Protein AF-A0A0F9TXM1-F1 (afdb_monomer)

Organism: NCBI:txid412755

Structure (mmCIF, N/CA/C/O backbone):
data_AF-A0A0F9TXM1-F1
#
_entry.id   AF-A0A0F9TXM1-F1
#
loop_
_atom_site.group_PDB
_atom_site.id
_atom_site.type_symbol
_atom_site.label_atom_id
_atom_site.label_alt_id
_atom_site.label_comp_id
_atom_site.label_asym_id
_atom_site.label_entity_id
_atom_site.label_seq_id
_atom_site.pdbx_PDB_ins_code
_atom_site.Cartn_x
_atom_site.Cartn_y
_atom_site.Cartn_z
_atom_site.occupancy
_atom_site.B_iso_or_equiv
_atom_site.auth_seq_id
_atom_site.auth_comp_id
_atom_site.auth_asym_id
_atom_site.auth_atom_id
_atom_site.pdbx_PDB_model_num
ATOM 1 N N . MET A 1 1 ? -5.035 26.804 66.288 1.00 49.84 1 MET A N 1
ATOM 2 C CA . MET A 1 1 ? -4.348 27.047 65.007 1.00 49.84 1 MET A CA 1
ATOM 3 C C . MET A 1 1 ? -2.866 26.902 65.263 1.00 49.84 1 MET A C 1
ATOM 5 O O . MET A 1 1 ? -2.306 27.799 65.871 1.00 49.84 1 MET A O 1
ATOM 9 N N . THR A 1 2 ? -2.285 25.770 64.878 1.00 41.31 2 THR A N 1
ATOM 10 C CA . THR A 1 2 ? -0.841 25.607 64.671 1.00 41.31 2 THR A CA 1
ATOM 11 C C . THR A 1 2 ? -0.644 24.481 63.667 1.00 41.31 2 THR A C 1
ATOM 13 O O . THR A 1 2 ? -1.227 23.405 63.809 1.00 41.31 2 THR A O 1
ATOM 16 N N . ASP A 1 3 ? 0.109 24.821 62.633 1.00 47.41 3 ASP A N 1
ATOM 17 C CA . ASP A 1 3 ? 0.464 24.058 61.449 1.00 47.41 3 ASP A CA 1
ATOM 18 C C . ASP A 1 3 ? 1.385 22.878 61.749 1.00 47.41 3 ASP A C 1
ATOM 20 O O . ASP A 1 3 ? 2.374 23.056 62.447 1.00 47.41 3 ASP A O 1
ATOM 24 N N . GLU A 1 4 ? 1.143 21.727 61.117 1.00 48.53 4 GLU A N 1
ATOM 25 C CA . GLU A 1 4 ? 2.194 20.742 60.823 1.00 48.53 4 GLU A CA 1
ATOM 26 C C 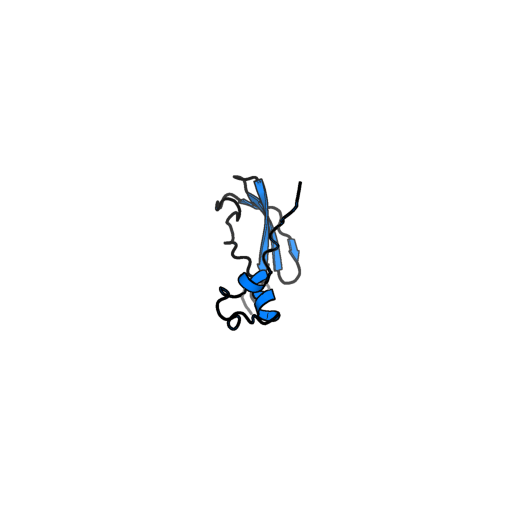. GLU A 1 4 ? 1.892 20.051 59.483 1.00 48.53 4 GLU A C 1
ATOM 28 O O . GLU A 1 4 ? 1.365 18.939 59.404 1.00 48.53 4 GLU A O 1
ATOM 33 N N . GLN A 1 5 ? 2.221 20.733 58.383 1.00 52.00 5 GLN A N 1
ATOM 34 C CA . GLN A 1 5 ? 2.341 20.092 57.076 1.00 52.00 5 GLN A CA 1
ATOM 35 C C . GLN A 1 5 ? 3.639 19.276 57.048 1.00 52.00 5 GLN A C 1
ATOM 37 O O . GLN A 1 5 ? 4.740 19.808 56.928 1.00 52.00 5 GLN A O 1
ATOM 42 N N . LYS A 1 6 ? 3.500 17.955 57.169 1.00 52.00 6 LYS A N 1
ATOM 43 C CA . LYS A 1 6 ? 4.589 16.977 57.059 1.00 52.00 6 LYS A CA 1
ATOM 44 C C . LYS A 1 6 ? 5.128 16.954 55.617 1.00 52.00 6 LYS A C 1
ATOM 46 O O . LYS A 1 6 ? 4.551 16.303 54.748 1.00 52.00 6 LYS A O 1
ATOM 51 N N . GLN A 1 7 ? 6.236 17.647 55.354 1.00 51.91 7 GLN A N 1
ATOM 52 C CA . GLN A 1 7 ? 7.033 17.465 54.135 1.00 51.91 7 GLN A CA 1
ATOM 53 C C . GLN A 1 7 ? 7.692 16.079 54.174 1.00 51.91 7 GLN A C 1
ATOM 55 O O . GLN A 1 7 ? 8.609 15.840 54.956 1.00 51.91 7 GLN A O 1
ATOM 60 N N . LYS A 1 8 ? 7.220 15.145 53.343 1.00 50.25 8 LYS A N 1
ATOM 61 C CA . LYS A 1 8 ? 7.964 13.910 53.059 1.00 50.25 8 LYS A CA 1
ATOM 62 C C . LYS A 1 8 ? 9.061 14.230 52.046 1.00 50.25 8 LYS A C 1
ATOM 64 O O . LYS A 1 8 ? 8.784 14.835 51.013 1.00 50.25 8 LYS A O 1
ATOM 69 N N . SER A 1 9 ? 10.299 13.868 52.377 1.00 51.94 9 SER A N 1
ATOM 70 C CA . SER A 1 9 ? 11.468 14.143 51.542 1.00 51.94 9 SER A CA 1
ATOM 71 C C . SER A 1 9 ? 11.496 13.217 50.322 1.00 51.94 9 SER A C 1
ATOM 73 O O . SER A 1 9 ? 11.103 12.055 50.395 1.00 51.94 9 SER A O 1
ATOM 75 N N . TYR A 1 10 ? 11.983 13.740 49.200 1.00 42.53 10 TYR A N 1
ATOM 76 C CA . TYR A 1 10 ? 12.053 13.080 47.891 1.00 42.53 10 TYR A CA 1
ATOM 77 C C . TYR A 1 10 ? 12.980 11.841 47.854 1.00 42.53 10 TYR A C 1
ATOM 79 O O . TYR A 1 10 ? 13.027 11.135 46.850 1.00 42.53 10 TYR A O 1
ATOM 87 N N . GLY A 1 11 ? 13.717 11.568 48.938 1.00 47.84 11 GLY A N 1
ATOM 88 C CA . GLY A 1 11 ? 14.694 10.479 49.026 1.00 47.84 11 GLY A CA 1
ATOM 89 C C . GLY A 1 11 ? 14.092 9.072 49.063 1.00 47.84 11 GLY A C 1
ATOM 90 O O . GLY A 1 11 ? 14.738 8.133 48.613 1.00 47.84 11 GLY A O 1
ATOM 91 N N . ASP A 1 12 ? 12.842 8.924 49.507 1.00 46.69 12 ASP A N 1
ATOM 92 C CA . ASP A 1 12 ? 12.237 7.599 49.725 1.00 46.69 12 ASP A CA 1
ATOM 93 C C . ASP A 1 12 ? 11.723 6.934 48.426 1.00 46.69 12 ASP A C 1
ATOM 95 O O . ASP A 1 12 ? 11.382 5.754 48.418 1.00 46.69 12 ASP A O 1
ATOM 99 N N . TYR A 1 13 ? 11.675 7.665 47.303 1.00 48.12 13 TYR A N 1
ATOM 100 C CA . TYR A 1 13 ? 11.234 7.143 45.995 1.00 48.12 13 TYR A CA 1
ATOM 101 C C . TYR A 1 13 ? 12.357 6.520 45.152 1.00 48.12 13 TYR A C 1
ATOM 103 O O . TYR A 1 13 ? 12.105 6.047 44.040 1.00 48.12 13 TYR A O 1
ATOM 111 N N . LEU A 1 14 ? 13.598 6.530 45.641 1.00 47.62 14 LEU A N 1
ATOM 112 C CA . LEU A 1 14 ? 14.764 6.075 44.879 1.00 47.62 14 LEU A CA 1
ATOM 113 C C . LEU A 1 14 ? 15.247 4.665 45.247 1.00 47.62 14 LEU A C 1
ATOM 115 O O . LEU A 1 14 ? 16.309 4.271 44.784 1.00 47.62 14 LEU A O 1
ATOM 119 N N . ASP A 1 15 ? 14.462 3.885 45.995 1.00 53.94 15 ASP A N 1
ATOM 120 C CA . ASP A 1 15 ? 14.852 2.536 46.451 1.00 53.94 15 ASP A CA 1
ATOM 121 C C . ASP A 1 15 ? 14.034 1.392 45.813 1.00 53.94 15 ASP A C 1
ATOM 123 O O . ASP A 1 15 ? 13.835 0.322 46.376 1.00 53.94 15 ASP A O 1
ATOM 127 N N . SER A 1 16 ? 13.481 1.616 44.618 1.00 54.34 16 SER A N 1
ATOM 128 C CA . SER A 1 16 ? 12.762 0.565 43.867 1.00 54.34 16 SER A CA 1
ATOM 129 C C . SER A 1 16 ? 13.050 0.556 42.364 1.00 54.34 16 SER A C 1
ATOM 131 O O . SER A 1 16 ? 12.369 -0.119 41.588 1.00 54.34 16 SER A O 1
ATOM 133 N N . ARG A 1 17 ? 14.104 1.255 41.925 1.00 57.41 17 ARG A N 1
ATOM 134 C CA . ARG A 1 17 ? 14.574 1.161 40.540 1.00 57.41 17 ARG A CA 1
ATOM 135 C C . ARG A 1 17 ? 15.495 -0.048 40.410 1.00 57.41 17 ARG A C 1
ATOM 137 O O . ARG A 1 17 ? 16.601 -0.058 40.938 1.00 57.41 17 ARG A O 1
ATOM 144 N N . LYS A 1 18 ? 15.009 -1.062 39.690 1.00 56.53 18 LYS A N 1
ATOM 145 C CA . LYS A 1 18 ? 15.832 -2.119 39.085 1.00 56.53 18 LYS A CA 1
ATOM 146 C C . LYS A 1 18 ? 17.036 -1.473 38.367 1.00 56.53 18 LYS A C 1
ATOM 148 O O . LYS A 1 18 ? 16.870 -0.361 37.857 1.00 56.53 18 LYS A O 1
ATOM 153 N N . PRO A 1 19 ? 18.218 -2.116 38.358 1.00 46.97 19 PRO A N 1
ATOM 154 C CA . PRO A 1 19 ? 19.450 -1.506 37.866 1.00 46.97 19 PRO A CA 1
ATOM 155 C C . PRO A 1 19 ? 19.258 -0.967 36.447 1.00 46.97 19 PRO A C 1
ATOM 157 O O . PRO A 1 19 ? 18.725 -1.641 35.570 1.00 46.97 19 PRO A O 1
ATOM 160 N N . PHE A 1 20 ? 19.658 0.287 36.269 1.00 50.16 20 PHE A N 1
ATOM 161 C CA . PHE A 1 20 ? 19.447 1.130 35.091 1.00 50.16 20 PHE A CA 1
ATOM 162 C C . PHE A 1 20 ? 20.414 0.781 33.940 1.00 50.16 20 PHE A C 1
ATOM 164 O O . PHE A 1 20 ? 20.752 1.646 33.139 1.00 50.16 20 PHE A O 1
ATOM 171 N N . ASP A 1 21 ? 20.876 -0.469 33.879 1.00 50.22 21 ASP A N 1
ATOM 172 C CA . ASP A 1 21 ? 22.028 -0.884 33.068 1.00 50.22 21 ASP A CA 1
ATOM 173 C C . ASP A 1 21 ? 21.650 -1.671 31.803 1.00 50.22 21 ASP A C 1
ATOM 175 O O . ASP A 1 21 ? 22.529 -2.207 31.138 1.00 50.22 21 ASP A O 1
ATOM 179 N N . GLU A 1 22 ? 20.370 -1.742 31.420 1.00 55.81 22 GLU A N 1
ATOM 180 C CA . GLU A 1 22 ? 19.961 -2.667 30.348 1.00 55.81 22 GLU A CA 1
ATOM 181 C C . GLU A 1 22 ? 19.019 -2.109 29.275 1.00 55.81 22 GLU A C 1
ATOM 183 O O . GLU A 1 22 ? 18.341 -2.878 28.604 1.00 55.81 22 GLU A O 1
ATOM 188 N N . ILE A 1 23 ? 18.989 -0.791 29.042 1.00 59.28 23 ILE A N 1
ATOM 189 C CA . ILE A 1 23 ? 18.420 -0.255 27.790 1.00 59.28 23 ILE A CA 1
ATOM 190 C C . ILE A 1 23 ? 19.277 0.913 27.291 1.00 59.28 23 ILE A C 1
ATOM 192 O O . ILE A 1 23 ? 18.934 2.083 27.447 1.00 59.28 23 ILE A O 1
ATOM 196 N N . VAL A 1 24 ? 20.416 0.587 26.679 1.00 59.09 24 VAL A N 1
ATOM 197 C CA . VAL A 1 24 ? 21.132 1.504 25.783 1.00 59.09 24 VAL A CA 1
ATOM 198 C C . VAL A 1 24 ? 20.783 1.078 24.360 1.00 59.09 24 VAL A C 1
ATOM 200 O O . VAL A 1 24 ? 21.482 0.263 23.768 1.00 59.09 24 VAL A O 1
ATOM 203 N N . LEU A 1 25 ? 19.667 1.584 23.830 1.00 58.94 25 LEU A N 1
ATOM 204 C CA . LEU A 1 25 ? 19.426 1.523 22.388 1.00 58.94 25 LEU A CA 1
ATOM 205 C C . LEU A 1 25 ? 20.309 2.581 21.735 1.00 58.94 25 LEU A C 1
ATOM 207 O O . LEU A 1 25 ? 20.323 3.738 22.169 1.00 58.94 25 LEU A O 1
ATOM 211 N N . THR A 1 26 ? 21.062 2.201 20.706 1.00 75.56 26 THR A N 1
ATOM 212 C CA . THR A 1 26 ? 21.729 3.202 19.876 1.00 75.56 26 THR A CA 1
ATOM 213 C C . THR A 1 26 ? 20.662 4.052 19.186 1.00 75.56 26 THR A C 1
ATOM 215 O O . THR A 1 26 ? 19.536 3.612 18.955 1.00 75.56 26 THR A O 1
ATOM 218 N N . PHE A 1 27 ? 20.998 5.299 18.864 1.00 70.06 27 PHE A N 1
ATOM 219 C CA . PHE A 1 27 ? 20.088 6.184 18.136 1.00 70.06 27 PHE A CA 1
ATOM 220 C C . PHE A 1 27 ? 19.592 5.543 16.826 1.00 70.06 27 PHE A C 1
ATOM 222 O O . PHE A 1 27 ? 18.429 5.693 16.469 1.00 70.06 27 PHE A O 1
ATOM 229 N N . GLU A 1 28 ? 20.454 4.763 16.171 1.00 69.25 28 GLU A N 1
ATOM 230 C CA . GLU A 1 28 ? 20.125 3.983 14.975 1.00 69.25 28 GLU A CA 1
ATOM 231 C C . GLU A 1 28 ? 19.073 2.902 15.277 1.00 69.25 28 GLU A C 1
ATOM 233 O O . GLU A 1 28 ? 18.038 2.866 14.619 1.00 69.25 28 GLU A O 1
ATOM 238 N N . GLN A 1 29 ? 19.258 2.117 16.344 1.00 67.69 29 GLN A N 1
ATOM 239 C CA . GLN A 1 29 ? 18.295 1.092 16.776 1.00 67.69 29 GLN A CA 1
ATOM 240 C C . GLN A 1 29 ? 16.937 1.679 17.190 1.00 67.69 29 GLN A C 1
ATOM 242 O O . GLN A 1 29 ? 15.892 1.064 16.985 1.00 67.69 29 GLN A O 1
ATOM 247 N N . PHE A 1 30 ? 16.930 2.876 17.780 1.00 68.88 30 PHE A N 1
ATOM 248 C CA . PHE A 1 30 ? 15.694 3.571 18.132 1.00 68.88 30 PHE A CA 1
ATOM 249 C C . PHE A 1 30 ? 14.930 4.038 16.888 1.00 68.88 30 PHE A C 1
ATOM 251 O O . PHE A 1 30 ? 13.712 3.871 16.830 1.00 68.88 30 PHE A O 1
ATOM 258 N N . ILE A 1 31 ? 15.627 4.572 15.879 1.00 66.75 31 ILE A N 1
ATOM 259 C CA . ILE A 1 31 ? 14.991 4.966 14.616 1.00 66.75 31 ILE A CA 1
ATOM 260 C C . ILE A 1 31 ? 14.417 3.745 13.894 1.00 66.75 31 ILE A C 1
ATOM 262 O O . ILE A 1 31 ? 13.258 3.796 13.491 1.00 66.75 31 ILE A O 1
ATOM 266 N N . GLU A 1 32 ? 15.155 2.635 13.818 1.00 62.47 32 GLU A N 1
ATOM 267 C CA . GLU A 1 32 ? 14.661 1.387 13.213 1.00 62.47 32 GLU A CA 1
ATOM 268 C C . GLU A 1 32 ? 13.385 0.871 13.901 1.00 62.47 32 GLU A C 1
ATOM 270 O O . GLU A 1 32 ? 12.450 0.431 13.231 1.00 62.47 32 GLU A O 1
ATOM 275 N N . SER A 1 33 ? 13.297 0.999 15.231 1.00 61.66 33 SER A N 1
ATOM 276 C CA . SER A 1 33 ? 12.109 0.595 16.000 1.00 61.66 33 SER A CA 1
ATOM 277 C C . SER A 1 33 ? 10.872 1.476 15.774 1.00 61.66 33 SER A C 1
ATOM 279 O O . SER A 1 33 ?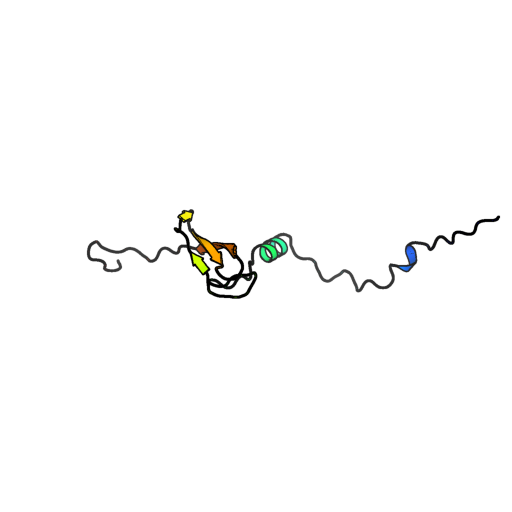 9.758 1.038 16.041 1.00 61.66 33 SER A O 1
ATOM 281 N N . ILE A 1 34 ? 11.049 2.713 15.296 1.00 60.38 34 ILE A N 1
ATOM 282 C CA . ILE A 1 34 ? 9.942 3.628 14.969 1.00 60.38 34 ILE A CA 1
ATOM 283 C C . ILE A 1 34 ? 9.454 3.404 13.534 1.00 60.38 34 ILE A C 1
ATOM 285 O O . ILE A 1 34 ? 8.296 3.676 13.232 1.00 60.38 34 ILE A O 1
ATOM 289 N N . THR A 1 35 ? 10.325 2.926 12.642 1.00 56.75 35 THR A N 1
ATOM 290 C CA . THR A 1 35 ? 10.018 2.757 11.214 1.00 56.75 35 THR A CA 1
ATOM 291 C C . THR A 1 35 ? 9.498 1.370 10.847 1.00 56.75 35 THR A C 1
ATOM 293 O O . THR A 1 35 ? 9.033 1.185 9.725 1.00 56.75 35 THR A O 1
ATOM 296 N N . ALA A 1 36 ? 9.579 0.395 11.754 1.00 55.16 36 ALA A N 1
ATOM 297 C CA . ALA A 1 36 ? 8.921 -0.895 11.593 1.00 55.16 36 ALA A CA 1
ATOM 298 C C . ALA A 1 36 ? 7.417 -0.727 11.863 1.00 55.16 36 ALA A C 1
ATOM 300 O O . ALA A 1 36 ? 6.934 -0.948 12.971 1.00 55.16 36 ALA A O 1
ATOM 301 N N . ASP A 1 37 ? 6.683 -0.254 10.859 1.00 59.66 37 ASP A N 1
ATOM 302 C CA . ASP A 1 37 ? 5.224 -0.233 10.899 1.00 59.66 37 ASP A CA 1
ATOM 303 C C . ASP A 1 37 ? 4.751 -1.694 10.770 1.00 59.66 37 ASP A C 1
ATOM 305 O O . ASP A 1 37 ? 4.701 -2.237 9.667 1.00 59.66 37 ASP A O 1
ATOM 309 N N . ASP A 1 38 ? 4.472 -2.359 11.900 1.00 59.59 38 ASP A N 1
ATOM 310 C CA . ASP A 1 38 ? 3.929 -3.732 12.004 1.00 59.59 38 ASP A CA 1
ATOM 311 C C . ASP A 1 38 ? 2.472 -3.807 11.486 1.00 59.59 38 ASP A C 1
ATOM 313 O O . ASP A 1 38 ? 1.570 -4.367 12.115 1.00 59.59 38 ASP A O 1
ATOM 317 N N . THR A 1 39 ? 2.200 -3.186 10.342 1.00 74.69 39 THR A N 1
ATOM 318 C CA . THR A 1 39 ? 0.903 -3.245 9.677 1.00 74.69 39 THR A CA 1
ATOM 319 C C . THR A 1 39 ? 0.942 -4.345 8.630 1.00 74.69 39 THR A C 1
ATOM 321 O O . THR A 1 39 ? 1.751 -4.332 7.705 1.00 74.69 39 THR A O 1
ATOM 324 N N . GLU A 1 40 ? 0.092 -5.354 8.819 1.00 89.25 40 GLU A N 1
ATOM 325 C CA . GLU A 1 40 ? -0.086 -6.423 7.843 1.00 89.25 40 GLU A CA 1
ATOM 326 C C . GLU A 1 40 ? -0.668 -5.821 6.550 1.00 89.25 40 GLU A C 1
ATOM 328 O O . GLU A 1 40 ? -1.732 -5.194 6.609 1.00 89.25 40 GLU A O 1
ATOM 333 N N . PRO A 1 41 ? 0.004 -5.976 5.392 1.00 92.38 41 PRO A N 1
ATOM 334 C CA . PRO A 1 41 ? -0.505 -5.458 4.129 1.00 92.38 41 PRO A CA 1
ATOM 335 C C . PRO A 1 41 ? -1.879 -6.039 3.802 1.00 92.38 41 PRO A C 1
ATOM 337 O O . PRO A 1 41 ? -2.129 -7.228 4.001 1.00 92.38 41 PRO A O 1
ATOM 340 N N . GLY A 1 42 ? -2.768 -5.207 3.274 1.00 94.88 42 GLY A N 1
ATOM 341 C CA . GLY A 1 42 ? -4.146 -5.579 2.983 1.00 94.88 42 GLY A CA 1
ATOM 342 C C . GLY A 1 42 ? -5.057 -5.611 4.207 1.00 94.88 42 GLY A C 1
ATOM 343 O O . GLY A 1 42 ? -6.204 -6.025 4.070 1.00 94.88 42 GLY A O 1
ATOM 344 N N . VAL A 1 43 ? -4.600 -5.183 5.392 1.00 96.19 43 VAL A N 1
ATOM 345 C CA . VAL A 1 43 ? -5.390 -5.237 6.630 1.00 96.19 43 VAL A CA 1
ATOM 346 C C . VAL A 1 43 ? -5.477 -3.868 7.300 1.00 96.19 43 VAL A C 1
ATOM 348 O O . VAL A 1 43 ? -4.488 -3.203 7.595 1.00 96.19 43 VAL A O 1
ATOM 351 N N . CYS A 1 44 ? -6.700 -3.446 7.628 1.00 95.69 44 CYS A N 1
ATOM 352 C CA . CYS A 1 44 ? -6.940 -2.208 8.358 1.00 95.69 44 CYS A CA 1
ATOM 353 C C . CYS A 1 44 ? -6.306 -2.263 9.764 1.00 95.69 44 CYS A C 1
ATOM 355 O O . CYS A 1 44 ? -6.764 -3.050 10.602 1.00 95.69 44 CYS A O 1
ATOM 357 N N . PRO A 1 45 ? -5.398 -1.339 10.127 1.00 93.88 45 PRO A N 1
ATOM 358 C CA . PRO A 1 45 ? -4.724 -1.349 11.430 1.00 93.88 45 PRO A CA 1
ATOM 359 C C . PRO A 1 45 ? -5.646 -0.978 12.604 1.00 93.88 45 PRO A C 1
ATOM 361 O O . PRO A 1 45 ? -5.275 -1.112 13.768 1.00 93.88 45 PRO A O 1
ATOM 364 N N . LYS A 1 46 ? -6.859 -0.475 12.330 1.00 94.50 46 LYS A N 1
ATOM 365 C CA . LYS A 1 46 ? -7.828 -0.073 13.365 1.00 94.50 46 LYS A CA 1
ATOM 366 C C . LYS A 1 46 ? -8.828 -1.155 13.735 1.00 94.50 46 LYS A C 1
ATOM 368 O O . LYS A 1 46 ? -9.281 -1.186 14.875 1.00 94.50 46 LYS A O 1
ATOM 373 N N . CYS A 1 47 ? -9.241 -1.978 12.778 1.00 95.88 47 CYS A N 1
ATOM 374 C CA . CYS A 1 47 ? -10.304 -2.962 13.000 1.00 95.88 47 CYS A CA 1
ATOM 375 C C . CYS A 1 47 ? -9.983 -4.360 12.461 1.00 95.88 47 CYS A C 1
ATOM 377 O O . CYS A 1 47 ? -10.869 -5.220 12.490 1.00 95.88 47 CYS A O 1
ATOM 379 N N . SER A 1 48 ? -8.743 -4.556 11.995 1.00 94.69 48 SER A N 1
ATOM 380 C CA . SER A 1 48 ? -8.162 -5.830 11.560 1.00 94.69 48 SER A CA 1
ATOM 381 C C . SER A 1 48 ? -8.985 -6.550 10.493 1.00 94.69 48 SER A C 1
ATOM 383 O O . SER A 1 48 ? -9.051 -7.773 10.470 1.00 94.69 48 SER A O 1
ATOM 385 N N . THR A 1 49 ? -9.670 -5.781 9.647 1.00 95.81 49 THR A N 1
ATOM 386 C CA . THR A 1 49 ? -10.436 -6.289 8.506 1.00 95.81 49 THR A CA 1
ATOM 387 C C . THR A 1 49 ? -9.647 -6.056 7.229 1.00 95.81 49 THR A C 1
ATOM 389 O O . THR A 1 49 ? -8.915 -5.075 7.137 1.00 95.81 49 THR A O 1
ATOM 392 N N . ASP A 1 50 ? -9.867 -6.908 6.245 1.00 96.19 50 ASP A N 1
ATOM 393 C CA . ASP A 1 50 ? -9.315 -6.853 4.888 1.00 96.19 50 ASP A CA 1
ATOM 394 C C . ASP A 1 50 ? -10.228 -6.125 3.879 1.00 96.19 50 ASP A C 1
ATOM 396 O O . ASP A 1 50 ? -9.919 -6.019 2.696 1.00 96.19 50 ASP A O 1
ATOM 400 N N . ASP A 1 51 ? -11.360 -5.592 4.347 1.00 97.62 51 ASP A N 1
ATOM 401 C CA . ASP A 1 51 ? -12.330 -4.845 3.542 1.00 97.62 51 ASP A CA 1
ATOM 402 C C . ASP A 1 51 ? -11.868 -3.390 3.334 1.00 97.62 51 ASP A C 1
ATOM 404 O O . ASP A 1 51 ? -12.325 -2.451 4.004 1.00 97.62 51 ASP A O 1
ATOM 408 N N . LEU A 1 52 ? -10.885 -3.237 2.445 1.00 97.31 52 LEU A N 1
ATOM 409 C CA . LEU A 1 52 ? -10.261 -1.975 2.058 1.00 97.31 52 LEU A CA 1
ATOM 410 C C . LEU A 1 52 ? -10.668 -1.581 0.631 1.00 97.31 52 LEU A C 1
ATOM 412 O O . LEU A 1 52 ? -10.584 -2.384 -0.297 1.00 97.31 52 LEU A O 1
ATOM 416 N N . ASP A 1 53 ? -11.061 -0.322 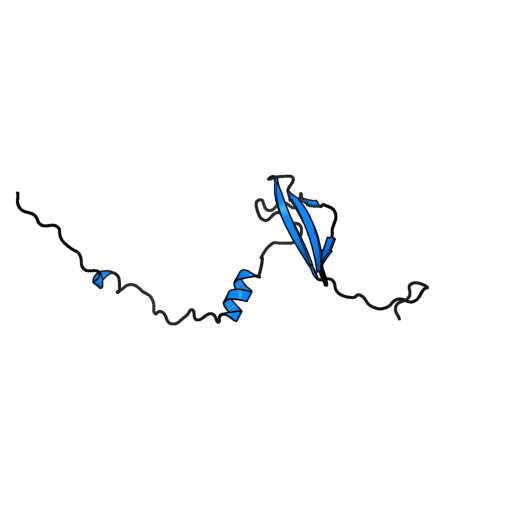0.450 1.00 97.94 53 ASP A N 1
ATOM 417 C CA . ASP A 1 53 ? -11.246 0.301 -0.859 1.00 97.94 53 ASP A CA 1
ATOM 418 C C . ASP A 1 53 ? -9.975 1.060 -1.252 1.00 97.94 53 ASP A C 1
ATOM 420 O O . ASP A 1 53 ? -9.604 2.051 -0.615 1.00 97.94 53 ASP A O 1
ATOM 424 N N . TYR A 1 54 ? -9.284 0.566 -2.279 1.00 96.62 54 TYR A N 1
ATOM 425 C CA . TYR A 1 54 ? -8.033 1.139 -2.766 1.00 96.62 54 TYR A CA 1
ATOM 426 C C . TYR A 1 54 ? -8.284 2.188 -3.846 1.00 96.62 54 TYR A C 1
ATOM 428 O O . TYR A 1 54 ? -9.003 1.964 -4.820 1.00 96.62 54 TYR A O 1
ATOM 436 N N . GLN A 1 55 ? -7.615 3.327 -3.704 1.00 94.25 55 GLN A N 1
ATOM 437 C CA . GLN A 1 55 ? -7.667 4.420 -4.667 1.00 94.25 55 GLN A CA 1
ATOM 438 C C . GLN A 1 55 ? -6.566 4.281 -5.730 1.00 94.25 55 GLN A C 1
ATOM 440 O O . GLN A 1 55 ? -5.752 3.355 -5.710 1.00 94.25 55 GLN A O 1
ATOM 445 N N . CYS A 1 56 ? -6.531 5.222 -6.680 1.00 93.56 56 CYS A N 1
ATOM 446 C CA . CYS A 1 56 ? -5.488 5.270 -7.701 1.00 93.56 56 CYS A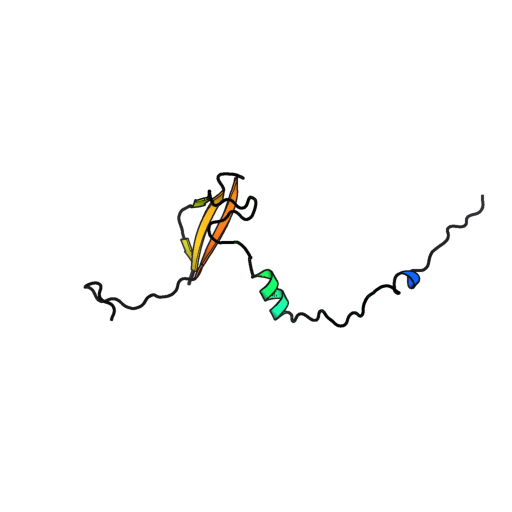 CA 1
ATOM 447 C C . CYS A 1 56 ? -4.093 5.294 -7.061 1.00 93.56 56 CYS A C 1
ATOM 449 O O . CYS A 1 56 ? -3.778 6.170 -6.255 1.00 93.56 56 CYS A O 1
ATOM 451 N N . SER A 1 57 ? -3.250 4.346 -7.464 1.00 93.88 57 SER A N 1
ATOM 452 C CA . SER A 1 57 ? -1.861 4.280 -7.024 1.00 93.88 57 SER A CA 1
ATOM 453 C C . SER A 1 57 ? -1.017 5.378 -7.659 1.00 93.88 57 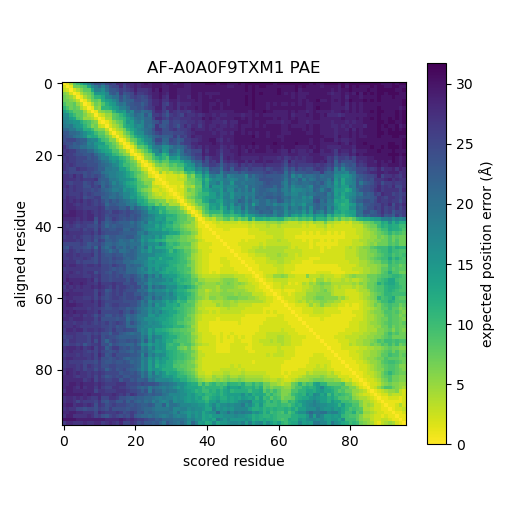SER A C 1
ATOM 455 O O . SER A 1 57 ? -1.217 5.718 -8.828 1.00 93.88 57 SER A O 1
ATOM 457 N N . GLU A 1 58 ? -0.005 5.851 -6.941 1.00 92.50 58 GLU A N 1
ATOM 458 C CA . GLU A 1 58 ? 0.942 6.839 -7.459 1.00 92.50 58 GLU A CA 1
ATOM 459 C C . GLU A 1 58 ? 2.390 6.341 -7.304 1.00 92.50 58 GLU A C 1
ATOM 461 O O . GLU A 1 58 ? 2.785 5.923 -6.210 1.00 92.50 58 GLU A O 1
ATOM 466 N N . PRO A 1 59 ? 3.214 6.395 -8.365 1.00 91.62 59 PRO A N 1
ATOM 467 C CA . PRO A 1 59 ? 4.636 6.096 -8.262 1.00 91.62 59 PRO A CA 1
ATOM 468 C C . PRO A 1 59 ? 5.373 7.216 -7.515 1.00 91.62 59 PRO A C 1
ATOM 470 O O . PRO A 1 59 ? 5.085 8.400 -7.691 1.00 91.62 59 PRO A O 1
ATOM 473 N N . CYS A 1 60 ? 6.344 6.846 -6.687 1.00 90.88 60 CYS A N 1
ATOM 474 C CA . CYS A 1 60 ? 7.124 7.737 -5.833 1.00 90.88 60 CYS A CA 1
ATOM 475 C C . CYS A 1 60 ? 8.571 7.222 -5.736 1.00 90.88 60 CYS A C 1
ATOM 477 O O . CYS A 1 60 ? 8.918 6.495 -4.807 1.00 90.88 60 CYS A O 1
ATOM 479 N N . GLY A 1 61 ? 9.422 7.598 -6.697 1.00 91.25 61 GLY A N 1
ATOM 480 C CA . GLY A 1 61 ? 10.809 7.117 -6.756 1.00 91.25 61 GLY A CA 1
ATOM 481 C C . GLY A 1 61 ? 10.867 5.598 -6.935 1.00 91.25 61 GLY A C 1
ATOM 482 O O . GLY A 1 61 ? 10.238 5.069 -7.848 1.00 91.25 61 GLY A O 1
ATOM 483 N N . ASP A 1 62 ? 11.567 4.913 -6.031 1.00 91.44 62 ASP A N 1
ATOM 484 C CA . ASP A 1 62 ? 11.707 3.448 -6.003 1.00 91.44 62 ASP A CA 1
ATOM 485 C C . ASP A 1 62 ? 10.562 2.761 -5.237 1.00 91.44 62 ASP A C 1
ATOM 487 O O . ASP A 1 62 ? 10.711 1.670 -4.689 1.00 91.44 62 ASP A O 1
ATOM 491 N N . SER A 1 63 ? 9.412 3.416 -5.104 1.00 93.25 63 SER A N 1
ATOM 492 C CA . SER A 1 63 ? 8.247 2.882 -4.402 1.00 93.25 63 SER A CA 1
ATOM 493 C C . SER A 1 63 ? 6.953 3.298 -5.087 1.00 93.25 63 SER A C 1
ATOM 495 O O . SER A 1 63 ? 6.910 4.241 -5.877 1.00 93.25 63 SER A O 1
ATOM 497 N N . ILE A 1 64 ? 5.874 2.596 -4.773 1.00 94.88 6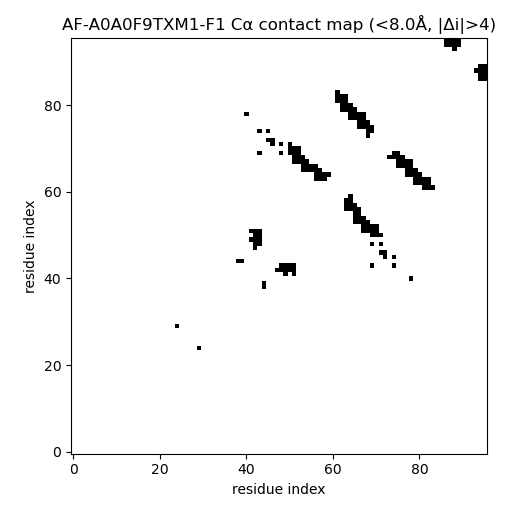4 ILE A N 1
ATOM 498 C CA . ILE A 1 64 ? 4.517 2.923 -5.198 1.00 94.88 64 ILE A CA 1
ATOM 499 C C . ILE A 1 64 ? 3.630 3.037 -3.959 1.00 94.88 64 ILE A C 1
ATOM 501 O O . ILE A 1 64 ? 3.714 2.205 -3.053 1.00 94.88 64 ILE A O 1
ATOM 505 N N . LYS A 1 65 ? 2.811 4.093 -3.900 1.00 95.31 65 LYS A N 1
ATOM 506 C CA . LYS A 1 65 ? 1.840 4.289 -2.819 1.00 95.31 65 LYS A CA 1
ATOM 507 C C . LYS A 1 65 ? 0.437 3.901 -3.261 1.00 95.31 65 LYS A C 1
ATOM 509 O O . LYS A 1 65 ? 0.016 4.240 -4.369 1.00 95.31 65 LYS A O 1
ATOM 514 N N . TYR A 1 66 ? -0.289 3.262 -2.354 1.00 96.12 66 TYR A N 1
ATOM 515 C CA . TYR A 1 66 ? -1.682 2.859 -2.499 1.00 96.12 66 TYR A CA 1
ATOM 516 C C . TYR A 1 66 ? -2.500 3.449 -1.344 1.00 96.12 66 TYR A C 1
ATOM 518 O O . TYR A 1 66 ? -2.519 2.884 -0.248 1.00 96.12 66 TYR A O 1
ATOM 526 N N . PRO A 1 67 ? -3.146 4.611 -1.546 1.00 96.69 67 PRO A N 1
ATOM 527 C CA . PRO A 1 67 ? -4.106 5.139 -0.586 1.00 96.69 67 PRO A CA 1
ATOM 528 C C . PRO A 1 67 ? -5.316 4.207 -0.483 1.00 96.69 67 PRO A C 1
ATOM 530 O O . PRO A 1 67 ? -5.778 3.681 -1.499 1.00 96.69 67 PRO A O 1
ATOM 533 N N . TYR A 1 68 ? -5.846 4.029 0.724 1.00 96.88 68 TYR A N 1
ATOM 534 C CA . TYR A 1 68 ? -7.017 3.191 0.955 1.00 96.88 68 TYR A CA 1
ATOM 535 C C . TYR A 1 68 ? -7.958 3.774 2.009 1.00 96.88 68 TYR A C 1
ATOM 537 O O . TYR A 1 68 ? -7.548 4.517 2.905 1.00 96.88 68 TYR A O 1
ATOM 545 N N . THR A 1 69 ? -9.221 3.361 1.936 1.00 98.19 69 THR A N 1
ATOM 546 C CA . THR A 1 69 ? -10.240 3.608 2.957 1.00 98.19 69 THR A CA 1
ATOM 547 C C . THR A 1 69 ? -10.814 2.275 3.432 1.00 98.19 69 THR A C 1
ATOM 549 O O . THR A 1 69 ? -11.238 1.448 2.637 1.00 98.19 69 THR A O 1
ATOM 552 N N . CYS A 1 70 ? -10.843 2.038 4.741 1.00 97.81 70 CYS A N 1
ATOM 553 C CA . CYS A 1 70 ? -11.480 0.851 5.307 1.00 97.81 70 CYS A CA 1
ATOM 554 C C . CYS A 1 70 ? -13.005 1.000 5.298 1.00 97.81 70 CYS A C 1
ATOM 556 O O . CYS A 1 70 ? -13.547 1.879 5.973 1.00 97.81 70 CYS A O 1
ATOM 558 N N . ASN A 1 71 ? -13.709 0.090 4.627 1.00 97.94 71 ASN A N 1
ATOM 559 C CA . ASN A 1 71 ? -15.169 0.135 4.499 1.00 97.94 71 ASN A CA 1
ATOM 560 C C . ASN A 1 71 ? -15.900 -0.113 5.828 1.00 97.94 71 ASN A C 1
ATOM 562 O O . ASN A 1 71 ? -17.037 0.319 6.016 1.00 97.94 71 ASN A O 1
ATOM 566 N N . LYS A 1 72 ? -15.243 -0.776 6.788 1.00 97.31 72 LYS A N 1
ATOM 567 C CA . LYS A 1 72 ? -15.835 -1.119 8.088 1.00 97.31 72 LYS A CA 1
ATOM 568 C C . LYS A 1 72 ? -15.765 0.010 9.113 1.00 97.31 72 LYS A C 1
ATOM 570 O O . LYS A 1 72 ? -16.722 0.215 9.856 1.00 97.31 72 LYS A O 1
ATOM 575 N N . CYS A 1 73 ? -14.624 0.692 9.222 1.00 97.25 73 CYS A N 1
ATOM 576 C CA . CYS A 1 73 ? -14.408 1.716 10.254 1.00 97.25 73 CYS A CA 1
ATOM 577 C C . CYS A 1 73 ? -14.152 3.125 9.705 1.00 97.25 73 CYS A C 1
ATOM 579 O O . CYS A 1 73 ? -14.029 4.055 10.499 1.00 97.25 73 CYS A O 1
ATOM 581 N N . GLY A 1 74 ? -14.068 3.287 8.381 1.00 97.25 74 GLY A N 1
ATOM 582 C CA . GLY A 1 74 ? -13.809 4.568 7.722 1.00 97.25 74 GLY A CA 1
ATOM 583 C C . GLY A 1 74 ? -12.381 5.086 7.894 1.00 97.25 74 GLY A C 1
ATOM 584 O O . GLY A 1 74 ? -12.122 6.246 7.600 1.00 97.25 74 GLY A O 1
ATOM 585 N N . PHE A 1 75 ? -11.457 4.268 8.408 1.00 96.38 75 PHE A N 1
ATOM 586 C CA . PHE A 1 75 ? -10.057 4.665 8.539 1.00 96.38 75 PHE A CA 1
ATOM 587 C C . PHE A 1 75 ? -9.423 4.846 7.159 1.00 96.38 75 PHE A C 1
ATOM 589 O O . PHE A 1 75 ? -9.517 3.949 6.323 1.00 96.38 75 PHE A O 1
ATOM 596 N N . GLU A 1 76 ? -8.752 5.974 6.958 1.00 97.25 76 GLU A N 1
ATOM 597 C CA . GLU A 1 76 ? -7.971 6.268 5.759 1.00 97.25 76 GLU A CA 1
ATOM 598 C C . GLU A 1 76 ? -6.488 6.042 6.050 1.00 97.25 76 GLU A C 1
ATOM 600 O O . GLU A 1 76 ? -5.964 6.509 7.066 1.00 97.25 76 GLU A O 1
ATOM 605 N N . GLY A 1 77 ? -5.820 5.317 5.160 1.00 94.38 77 GLY A N 1
ATOM 606 C CA . GLY A 1 77 ? -4.414 4.967 5.286 1.00 94.38 77 GLY A CA 1
ATOM 607 C C . GLY A 1 77 ? -3.716 4.919 3.935 1.00 94.38 77 GLY A C 1
ATOM 608 O O . GLY A 1 77 ? -4.312 5.172 2.888 1.00 94.38 77 GLY A O 1
ATOM 609 N N . VAL A 1 78 ? -2.421 4.622 3.967 1.00 95.06 78 VAL A N 1
ATOM 610 C CA . VAL A 1 78 ? -1.601 4.462 2.766 1.00 95.06 78 VAL A CA 1
ATOM 611 C C . VAL A 1 78 ? -0.693 3.262 2.960 1.00 95.06 78 VAL A C 1
ATOM 613 O O . VAL A 1 78 ? -0.015 3.172 3.980 1.00 95.06 78 VAL A O 1
ATOM 616 N N . GLU A 1 79 ? -0.655 2.381 1.968 1.00 94.44 79 GLU A N 1
ATOM 617 C CA . GLU A 1 79 ? 0.346 1.319 1.880 1.00 94.44 79 GLU A CA 1
ATOM 618 C C . GLU A 1 79 ? 1.451 1.713 0.903 1.00 94.44 79 GLU A C 1
ATOM 620 O O . GLU A 1 79 ? 1.188 2.310 -0.146 1.00 94.44 79 GLU A O 1
ATOM 625 N N . TRP A 1 80 ? 2.689 1.368 1.244 1.00 93.81 80 TRP A N 1
ATOM 626 C CA . TRP A 1 80 ? 3.873 1.644 0.437 1.00 93.81 80 TRP A CA 1
ATOM 627 C C . TRP A 1 80 ? 4.555 0.335 0.067 1.00 93.81 80 TRP A C 1
ATOM 629 O O . TRP A 1 80 ? 4.874 -0.468 0.939 1.00 93.81 80 TRP A O 1
ATOM 639 N N . TYR A 1 81 ? 4.823 0.148 -1.222 1.00 91.06 81 TYR A N 1
ATOM 640 C CA . TYR A 1 81 ? 5.538 -1.020 -1.725 1.00 91.06 81 TYR A CA 1
ATOM 641 C C . TYR A 1 81 ? 6.806 -0.571 -2.439 1.00 91.06 81 TYR A C 1
ATOM 643 O O . TYR A 1 81 ? 6.757 0.290 -3.319 1.00 91.06 81 TYR A O 1
ATOM 651 N N . GLY A 1 82 ? 7.940 -1.162 -2.063 1.00 91.44 82 GLY A N 1
ATOM 652 C CA . GLY A 1 82 ? 9.198 -0.980 -2.777 1.00 91.44 82 GLY A CA 1
ATOM 653 C C . GLY A 1 82 ? 9.112 -1.592 -4.173 1.00 91.44 82 GLY A C 1
ATOM 654 O O . GLY A 1 82 ? 8.632 -2.712 -4.344 1.00 91.44 82 GLY A O 1
ATOM 655 N N . LEU A 1 83 ? 9.573 -0.856 -5.177 1.00 90.06 83 LEU A N 1
ATOM 656 C CA . LEU A 1 83 ? 9.651 -1.330 -6.548 1.00 90.06 83 LEU A CA 1
ATOM 657 C C . LEU A 1 83 ? 11.020 -1.966 -6.772 1.00 90.06 83 LEU A C 1
ATOM 659 O O . LEU A 1 83 ? 12.055 -1.326 -6.601 1.00 90.06 83 LEU A O 1
ATOM 663 N N . GLN A 1 84 ? 11.022 -3.227 -7.194 1.00 89.00 84 GLN A N 1
ATOM 664 C CA . GLN A 1 84 ? 12.229 -3.912 -7.635 1.00 89.00 84 GLN A CA 1
ATOM 665 C C . GLN A 1 84 ? 12.199 -4.051 -9.155 1.00 89.00 84 GLN A C 1
ATOM 667 O O . GLN A 1 84 ? 11.221 -4.532 -9.728 1.00 89.00 84 GLN A O 1
ATOM 672 N N . PHE A 1 85 ? 13.275 -3.625 -9.816 1.00 83.56 85 PHE A N 1
ATOM 673 C CA . PHE A 1 85 ? 13.428 -3.809 -11.254 1.00 83.56 85 PHE A CA 1
ATOM 674 C C . PHE A 1 85 ? 13.453 -5.306 -11.589 1.00 83.56 85 PHE A C 1
ATOM 676 O O . PHE A 1 85 ? 14.323 -6.033 -11.112 1.00 83.56 85 PHE A O 1
ATOM 683 N N . ALA A 1 86 ? 12.494 -5.755 -12.400 1.00 82.44 86 ALA A N 1
ATOM 684 C CA . ALA A 1 86 ? 12.282 -7.173 -12.696 1.00 82.44 86 ALA A CA 1
ATOM 685 C C . ALA A 1 86 ? 13.161 -7.723 -13.836 1.00 82.44 86 ALA A C 1
ATOM 687 O O . ALA A 1 86 ? 13.046 -8.898 -14.154 1.00 82.44 86 ALA A O 1
ATOM 688 N N . GLY A 1 87 ? 14.018 -6.901 -14.454 1.00 83.75 87 GLY A N 1
ATOM 689 C CA . GLY A 1 87 ? 14.890 -7.313 -15.560 1.00 83.75 87 GLY A CA 1
ATOM 690 C C . GLY A 1 87 ? 14.623 -6.559 -16.863 1.00 83.75 87 GLY A C 1
ATOM 691 O O . GLY A 1 87 ? 13.743 -5.698 -16.949 1.00 83.75 87 GLY A O 1
ATOM 692 N N . HIS A 1 88 ? 15.421 -6.866 -17.884 1.00 86.88 88 HIS A N 1
ATOM 693 C CA . HIS A 1 88 ? 15.282 -6.293 -19.219 1.00 86.88 88 HIS A CA 1
ATOM 694 C C . HIS A 1 88 ? 14.537 -7.264 -20.134 1.00 86.88 88 HIS A C 1
ATOM 696 O O . HIS A 1 88 ? 14.786 -8.465 -20.101 1.00 86.88 88 HIS A O 1
ATOM 702 N N . TRP A 1 89 ? 13.658 -6.723 -20.970 1.00 88.75 89 TRP A N 1
ATOM 703 C CA . TRP A 1 89 ? 12.868 -7.492 -21.925 1.00 88.75 89 TRP A CA 1
ATOM 704 C C . TRP A 1 89 ? 13.181 -7.010 -23.344 1.00 88.75 89 TRP A C 1
ATOM 706 O O . TRP A 1 89 ? 13.378 -5.808 -23.558 1.00 88.75 89 TRP A O 1
ATOM 716 N N . ASP A 1 90 ? 13.251 -7.933 -24.304 1.00 90.31 90 ASP A N 1
ATOM 717 C CA . ASP A 1 90 ? 13.319 -7.600 -25.726 1.00 90.31 90 ASP A CA 1
ATOM 718 C C . ASP A 1 90 ? 11.955 -7.106 -26.254 1.00 90.31 90 ASP A C 1
ATOM 720 O O . ASP A 1 90 ? 10.951 -7.057 -25.539 1.00 90.31 90 ASP A O 1
ATOM 724 N N . THR A 1 91 ? 11.905 -6.702 -27.525 1.00 92.75 91 THR A N 1
ATOM 725 C CA . THR A 1 91 ? 10.661 -6.227 -28.157 1.00 92.75 91 THR A CA 1
ATOM 726 C C . THR A 1 91 ? 9.607 -7.317 -28.342 1.00 92.75 91 THR A C 1
ATOM 728 O O . THR A 1 91 ? 8.444 -6.991 -28.571 1.00 92.75 91 THR A O 1
ATOM 731 N N . ASP A 1 92 ? 10.008 -8.583 -28.253 1.00 93.69 92 ASP A N 1
ATOM 732 C CA . ASP A 1 92 ? 9.150 -9.754 -28.414 1.00 93.69 92 ASP A CA 1
ATOM 733 C C . ASP A 1 92 ? 8.634 -10.273 -27.056 1.00 93.69 92 ASP A C 1
ATOM 735 O O . ASP A 1 92 ? 7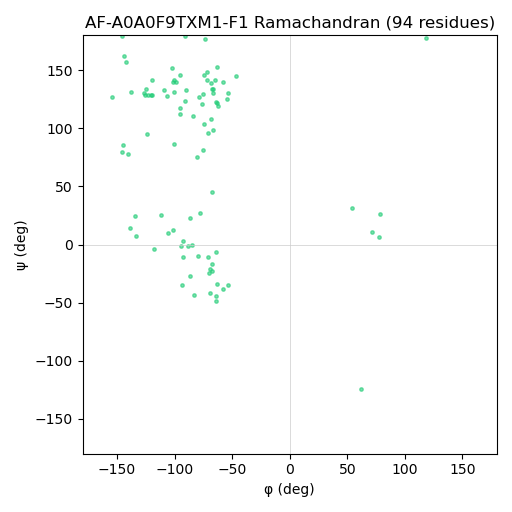.838 -11.212 -27.012 1.00 93.69 92 ASP A O 1
ATOM 739 N N . GLY A 1 93 ? 9.031 -9.631 -25.948 1.00 85.69 93 GLY A N 1
ATOM 740 C CA . GLY A 1 93 ? 8.625 -9.997 -24.5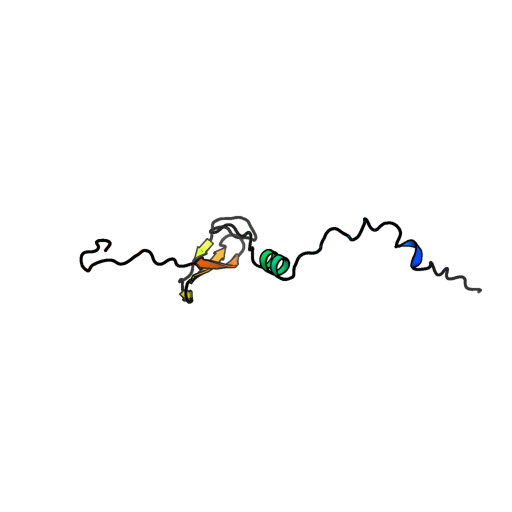97 1.00 85.69 93 GLY A CA 1
ATOM 741 C C . GLY A 1 93 ? 9.385 -11.197 -24.035 1.00 85.69 93 GLY A C 1
ATOM 742 O O . GLY A 1 93 ? 8.848 -11.880 -23.166 1.00 85.69 93 GLY A O 1
ATOM 743 N N . ASN A 1 94 ? 10.611 -11.455 -24.493 1.00 88.38 94 ASN A N 1
ATOM 744 C CA . ASN A 1 94 ? 11.526 -12.399 -23.850 1.00 88.38 94 ASN A CA 1
ATOM 745 C C . ASN A 1 94 ? 12.478 -11.663 -22.901 1.00 88.38 94 ASN A C 1
ATOM 747 O O . ASN A 1 94 ? 12.895 -10.537 -23.176 1.00 88.38 94 ASN A O 1
ATOM 751 N N . GLU A 1 95 ? 12.838 -12.309 -21.794 1.00 86.12 95 GLU A N 1
ATOM 752 C CA . GLU A 1 95 ? 13.881 -11.822 -20.886 1.00 86.12 95 GLU A CA 1
ATOM 753 C C . GLU A 1 95 ? 15.259 -11.892 -21.578 1.00 86.12 95 GLU A C 1
ATOM 755 O O . GLU A 1 95 ? 15.565 -12.890 -22.239 1.00 86.12 95 GLU A O 1
ATOM 760 N N . LEU A 1 96 ? 16.050 -10.815 -21.469 1.00 80.19 96 LEU A N 1
ATOM 761 C CA . LEU A 1 96 ? 17.374 -10.662 -22.100 1.00 80.19 96 LEU A CA 1
ATOM 762 C C . LEU A 1 96 ? 18.516 -11.330 -21.324 1.00 80.19 96 LEU A C 1
ATOM 764 O O . LEU A 1 96 ? 18.570 -11.163 -20.085 1.00 80.19 96 LEU A O 1
#

Nearest PDB structures (foldseek):
  4cy8-assembly1_A  TM=8.742E-01  e=6.840E-01  Pseudomonas nitroreducens HBP1
  4kse-assembly1_B  TM=3.171E-01  e=7.737E-01  HIV-1 M:B_HXB2R
  7uic-assembly1_n  TM=4.659E-01  e=7.101E+00  Saccharomyces cerevisiae S288C
  7uio-assembly1_Bn  TM=4.659E-01  e=7.101E+00  Saccharomyces cerevisiae S288C
  8sts-assembly2_A  TM=2.786E-01  e=3.189E+00  Human immunodeficiency virus type 1 BH10

Mean predicted aligned error: 15.5 Å

Foldseek 3Di:
DDDDDDDDDPVVVPPPDDDPPPDPDDPVNVVVVVPPPVDDPCADPPPRDNQKDWDDWDDD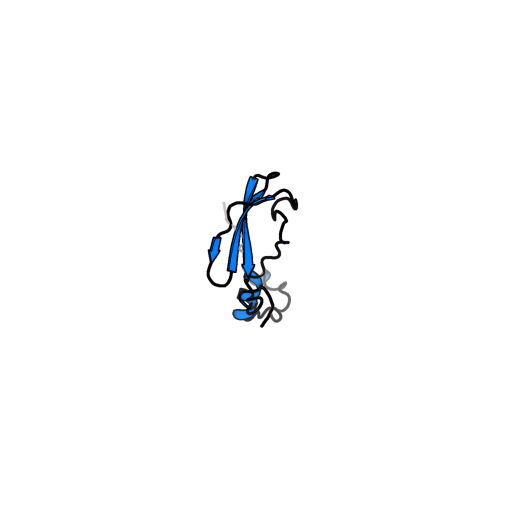VQKIKIWIARPPPRDTDIDIDGHDDPADADPVGDGD

Solvent-accessible surface area (backbone atoms only — not comparable to full-atom values): 6559 Å² total; per-residue (Å²): 143,83,88,80,85,81,80,78,69,81,73,77,76,70,82,76,72,72,81,90,83,81,79,83,69,51,73,67,58,50,52,55,65,70,68,62,70,90,61,59,86,74,40,38,88,88,76,74,42,64,57,60,50,73,52,83,66,46,82,55,90,64,27,37,38,38,39,33,35,26,76,85,80,67,52,74,52,71,47,77,44,80,60,74,88,89,75,57,64,49,98,85,73,44,80,112

Radius of gyration: 26.78 Å; Cα contacts (8 Å, |Δi|>4): 94; chains: 1; bounding box: 38×39×93 Å

Secondary structure (DSSP, 8-state):
---------GGGGSS----S-S----HHHHHHHHH---PPTTS-TTT----EEE---EEETTEEEEEEEETTT--EEEEEEE------B-TTS-B-

Sequence (96 aa):
MTDEQKQKSYGDYLDSRKPFDEIVLTFEQFIESITADDTEPGVCPKCSTDDLDYQCSEPCGDSIKYPYTCNKCGFEGVEWYGLQFAGHWDTDGNEL

pLDDT: mean 78.04, std 19.19, range [41.31, 98.19]